Protein AF-D5RP84-F1 (afdb_monomer_lite)

Organism: NCBI:txid525371

Structure (mmCIF, N/CA/C/O backbone):
data_AF-D5RP84-F1
#
_entry.id   AF-D5RP84-F1
#
loop_
_atom_site.group_PDB
_atom_site.id
_atom_site.type_symbol
_atom_site.label_atom_id
_atom_site.label_alt_id
_atom_site.label_comp_id
_atom_site.label_asym_id
_atom_site.label_entity_id
_atom_site.label_seq_id
_atom_site.pdbx_PDB_ins_code
_atom_site.Cartn_x
_atom_site.Cartn_y
_atom_site.Cartn_z
_atom_site.occupancy
_atom_site.B_iso_or_equiv
_atom_site.auth_seq_id
_atom_site.auth_comp_id
_atom_site.auth_asym_id
_atom_site.auth_atom_id
_atom_site.pdbx_PDB_model_num
ATOM 1 N N . MET A 1 1 ? 22.981 -34.408 9.144 1.00 56.81 1 MET A N 1
ATOM 2 C CA . MET A 1 1 ? 22.005 -34.056 8.081 1.00 56.81 1 MET A CA 1
ATOM 3 C C . MET A 1 1 ? 20.985 -33.016 8.557 1.00 56.81 1 MET A C 1
ATOM 5 O O . MET A 1 1 ? 20.716 -32.090 7.806 1.00 56.81 1 MET A O 1
ATOM 9 N N . ALA A 1 2 ? 20.486 -33.112 9.798 1.00 58.53 2 ALA A N 1
ATOM 10 C CA . ALA A 1 2 ? 19.514 -32.179 10.386 1.00 58.53 2 ALA A CA 1
ATOM 11 C C . ALA A 1 2 ? 19.969 -30.701 10.457 1.00 58.53 2 ALA A C 1
ATOM 13 O O . ALA A 1 2 ? 19.187 -29.817 10.127 1.00 58.53 2 ALA A O 1
ATOM 14 N N . GLU A 1 3 ? 21.237 -30.418 10.787 1.00 59.69 3 GLU A N 1
ATOM 15 C CA . GLU A 1 3 ? 21.750 -29.032 10.859 1.00 59.69 3 GLU A CA 1
ATOM 16 C C . GLU A 1 3 ? 21.661 -28.263 9.532 1.00 59.69 3 GLU A C 1
ATOM 18 O O . GLU A 1 3 ? 21.342 -27.078 9.521 1.00 59.69 3 GLU A O 1
ATOM 23 N N . ARG A 1 4 ? 21.894 -28.931 8.392 1.00 60.44 4 ARG A N 1
ATOM 24 C CA . ARG A 1 4 ? 21.807 -28.281 7.072 1.00 60.44 4 ARG A CA 1
ATOM 25 C C . ARG A 1 4 ? 20.366 -27.938 6.687 1.00 60.44 4 ARG A C 1
ATOM 27 O O . ARG A 1 4 ? 20.151 -26.958 5.983 1.00 60.44 4 ARG A O 1
ATOM 34 N N . TYR A 1 5 ? 19.396 -28.726 7.149 1.00 61.41 5 TYR A N 1
ATOM 35 C CA . TYR A 1 5 ? 17.972 -28.454 6.941 1.00 61.41 5 TYR A CA 1
ATOM 36 C C . TYR A 1 5 ? 17.491 -27.273 7.792 1.00 61.41 5 TYR A C 1
ATOM 38 O O . TYR A 1 5 ? 16.774 -26.424 7.270 1.00 61.41 5 TYR A O 1
ATOM 46 N N . ALA A 1 6 ? 17.938 -27.177 9.050 1.00 65.31 6 ALA A N 1
ATOM 47 C CA . ALA A 1 6 ? 17.613 -26.056 9.936 1.00 65.31 6 ALA A CA 1
ATOM 48 C C . ALA A 1 6 ? 18.149 -24.715 9.396 1.00 65.31 6 ALA A C 1
ATOM 50 O O . ALA A 1 6 ? 17.403 -23.743 9.290 1.00 65.31 6 ALA A O 1
ATOM 51 N N . ALA A 1 7 ? 19.406 -24.692 8.935 1.00 72.38 7 ALA A N 1
ATOM 52 C CA . ALA A 1 7 ? 19.985 -23.513 8.291 1.00 72.38 7 ALA A CA 1
ATOM 53 C C . ALA A 1 7 ? 19.203 -23.090 7.031 1.00 72.38 7 ALA A C 1
ATOM 55 O O . ALA A 1 7 ? 19.023 -21.903 6.777 1.00 72.38 7 ALA A O 1
ATOM 56 N N . ASN A 1 8 ? 18.691 -24.053 6.259 1.00 81.38 8 ASN A N 1
ATOM 57 C CA . ASN A 1 8 ? 17.887 -23.779 5.068 1.00 81.38 8 ASN A CA 1
ATOM 58 C C . ASN A 1 8 ? 16.500 -23.206 5.424 1.00 81.38 8 ASN A C 1
ATOM 60 O O . ASN A 1 8 ? 16.043 -22.251 4.800 1.00 81.38 8 ASN A O 1
ATOM 64 N N . SER A 1 9 ? 15.850 -23.724 6.472 1.00 85.94 9 SER A N 1
ATOM 65 C CA . SER A 1 9 ? 14.577 -23.16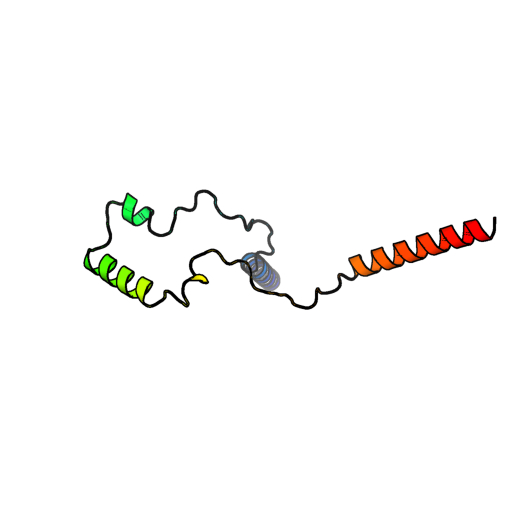9 6.948 1.00 85.94 9 SER A CA 1
ATOM 66 C C . SER A 1 9 ? 14.715 -21.756 7.517 1.00 85.94 9 SER A C 1
ATOM 68 O O . SER A 1 9 ? 13.821 -20.936 7.314 1.00 85.94 9 SER A O 1
ATOM 70 N N . ASP A 1 10 ? 15.830 -21.441 8.179 1.00 89.06 10 ASP A N 1
ATOM 71 C CA . ASP A 1 10 ? 16.081 -20.094 8.702 1.00 89.06 10 ASP A CA 1
ATOM 72 C C . ASP A 1 10 ? 16.323 -19.079 7.582 1.00 89.06 10 ASP A C 1
ATOM 74 O O . ASP A 1 10 ? 15.823 -17.953 7.648 1.00 89.06 10 ASP A O 1
ATOM 78 N N . LEU A 1 11 ? 17.030 -19.483 6.522 1.00 86.75 11 LEU A N 1
ATOM 79 C CA . LEU A 1 11 ? 17.203 -18.670 5.317 1.00 86.75 11 LEU A CA 1
ATOM 80 C C . LEU A 1 11 ? 15.861 -18.422 4.621 1.00 86.75 11 LEU A C 1
ATOM 82 O O . LEU A 1 11 ? 15.514 -17.272 4.358 1.00 86.75 11 LEU A O 1
ATOM 86 N N . LEU A 1 12 ? 15.050 -19.468 4.441 1.00 86.06 12 LEU A N 1
ATOM 87 C CA . LEU A 1 12 ? 13.705 -19.342 3.879 1.00 86.06 12 LEU A CA 1
ATOM 88 C C . LEU A 1 12 ? 12.826 -18.402 4.717 1.00 86.06 12 LEU A C 1
ATOM 90 O O . LEU A 1 12 ? 12.123 -17.548 4.178 1.00 86.06 12 LEU A O 1
ATOM 94 N N . ARG A 1 13 ? 12.886 -18.512 6.048 1.00 85.81 13 ARG A N 1
ATOM 95 C CA . ARG A 1 13 ? 12.144 -17.626 6.950 1.00 85.81 13 ARG A CA 1
ATOM 96 C C . ARG A 1 13 ? 12.607 -16.175 6.830 1.00 85.81 13 ARG A C 1
ATOM 98 O O . ARG A 1 13 ? 11.771 -15.271 6.840 1.00 85.81 13 ARG A O 1
ATOM 105 N N . GLN A 1 14 ? 13.912 -15.933 6.703 1.00 86.62 14 GLN A N 1
ATOM 106 C CA . GLN A 1 14 ? 14.433 -14.590 6.444 1.00 86.62 14 GLN A CA 1
ATOM 107 C C . GLN A 1 14 ? 13.931 -14.036 5.111 1.00 86.62 14 GLN A C 1
ATOM 109 O O . GLN A 1 14 ? 13.532 -12.873 5.066 1.00 86.62 14 GLN A O 1
ATOM 114 N N . ASP A 1 15 ? 13.891 -14.848 4.060 1.00 82.94 15 ASP A N 1
ATOM 115 C CA . ASP A 1 15 ? 13.422 -14.422 2.741 1.00 82.94 15 ASP A CA 1
ATOM 116 C C . ASP A 1 15 ? 11.920 -14.103 2.737 1.00 82.94 15 ASP A C 1
ATOM 118 O O . ASP A 1 15 ? 11.510 -13.092 2.163 1.00 82.94 15 ASP A O 1
ATOM 122 N N . ILE A 1 16 ? 11.103 -14.878 3.462 1.00 81.25 16 ILE A N 1
ATOM 123 C CA . ILE A 1 16 ? 9.668 -14.595 3.667 1.00 81.25 16 ILE A CA 1
ATOM 124 C C . ILE A 1 16 ? 9.470 -13.277 4.420 1.00 81.25 16 ILE A C 1
ATOM 126 O O . ILE A 1 16 ? 8.618 -12.460 4.055 1.00 81.25 16 ILE A O 1
ATOM 130 N N . ASN A 1 17 ? 10.248 -13.059 5.482 1.00 80.75 17 ASN A N 1
ATOM 131 C CA . ASN A 1 17 ? 10.156 -11.847 6.293 1.00 80.75 17 ASN A CA 1
ATOM 132 C C . ASN A 1 17 ? 10.620 -10.605 5.524 1.00 80.75 17 ASN A C 1
ATOM 134 O O . ASN A 1 17 ? 10.063 -9.527 5.711 1.00 80.75 17 ASN A O 1
ATOM 138 N N . ARG A 1 18 ? 11.610 -10.757 4.637 1.00 78.88 18 ARG A N 1
ATOM 139 C CA . ARG A 1 18 ? 12.079 -9.701 3.727 1.00 78.88 18 ARG A CA 1
ATOM 140 C C . ARG A 1 18 ? 11.138 -9.467 2.542 1.00 78.88 18 ARG A C 1
ATOM 142 O O . ARG A 1 18 ? 11.345 -8.512 1.801 1.00 78.88 18 ARG A O 1
ATOM 149 N N . GLY A 1 19 ? 10.117 -10.309 2.363 1.00 76.06 19 GLY A N 1
ATOM 150 C CA . GLY A 1 19 ? 9.194 -10.235 1.228 1.00 76.06 19 GLY A CA 1
ATOM 151 C C . GLY A 1 19 ? 9.809 -10.697 -0.098 1.00 76.06 19 GLY A C 1
ATOM 152 O O . GLY A 1 19 ? 9.224 -10.467 -1.151 1.00 76.06 19 GLY A O 1
ATOM 153 N N . SER A 1 20 ? 10.965 -11.364 -0.065 1.00 77.12 20 SER A N 1
ATOM 154 C CA . SER A 1 20 ? 11.701 -11.821 -1.252 1.00 77.12 20 SER A CA 1
ATOM 155 C C . SER A 1 20 ? 11.073 -13.043 -1.929 1.00 77.12 20 SER A C 1
ATOM 157 O O . SER A 1 20 ? 11.499 -13.420 -3.016 1.00 77.12 20 SER A O 1
ATOM 159 N N . THR A 1 21 ? 10.072 -13.678 -1.312 1.00 79.00 21 THR A N 1
ATOM 160 C CA . THR A 1 21 ? 9.443 -14.901 -1.834 1.00 79.00 21 THR A CA 1
ATOM 161 C C . THR A 1 21 ? 8.391 -14.660 -2.916 1.00 79.00 21 THR A C 1
ATOM 163 O O . THR A 1 21 ? 7.801 -15.625 -3.389 1.00 79.00 21 THR A O 1
ATOM 166 N N . GLY A 1 22 ? 8.137 -13.409 -3.320 1.00 68.38 22 GLY A N 1
ATOM 167 C CA . GLY A 1 22 ? 7.274 -13.059 -4.463 1.00 68.38 22 GLY A CA 1
ATOM 168 C C . GLY A 1 22 ? 5.776 -13.358 -4.297 1.00 68.38 22 GLY A C 1
ATOM 169 O O . GLY A 1 22 ? 4.970 -12.830 -5.051 1.00 68.38 22 GLY A O 1
ATOM 170 N N . ASP A 1 23 ? 5.403 -14.148 -3.292 1.00 72.12 23 ASP A N 1
ATOM 171 C CA . ASP A 1 23 ? 4.024 -14.507 -2.938 1.00 72.12 23 ASP A CA 1
ATOM 172 C C . ASP A 1 23 ? 3.231 -13.316 -2.368 1.00 72.12 23 ASP A C 1
ATOM 174 O O . ASP A 1 23 ? 2.016 -13.208 -2.511 1.00 72.12 23 ASP A O 1
ATOM 178 N N . LYS A 1 24 ? 3.935 -12.358 -1.755 1.00 64.94 24 LYS A N 1
ATOM 179 C CA . LYS A 1 24 ? 3.337 -11.137 -1.212 1.00 64.94 24 LYS A CA 1
ATOM 180 C C . LYS A 1 24 ? 3.377 -10.041 -2.266 1.00 64.94 24 LYS A C 1
ATOM 182 O O . LYS A 1 24 ? 4.377 -9.339 -2.410 1.00 64.94 24 LYS A O 1
ATOM 187 N N . VAL A 1 25 ? 2.281 -9.876 -2.996 1.00 71.88 25 VAL A N 1
ATOM 188 C CA . VAL A 1 25 ? 2.113 -8.723 -3.882 1.00 71.88 25 VAL A CA 1
ATOM 189 C C . VAL A 1 25 ? 1.874 -7.492 -3.010 1.00 71.88 25 VAL A C 1
ATOM 191 O O . VAL A 1 25 ? 0.905 -7.438 -2.256 1.00 71.88 25 VAL A O 1
ATOM 194 N N . ASN A 1 26 ? 2.758 -6.494 -3.097 1.00 66.06 26 ASN A N 1
ATOM 195 C CA . ASN A 1 26 ? 2.538 -5.195 -2.462 1.00 66.06 26 ASN A CA 1
ATOM 196 C C . ASN A 1 26 ? 1.498 -4.407 -3.271 1.00 66.06 26 ASN A C 1
ATOM 198 O O . ASN A 1 26 ? 1.838 -3.533 -4.068 1.00 66.06 26 ASN A O 1
ATOM 202 N N . PHE A 1 27 ? 0.236 -4.795 -3.118 1.00 75.69 27 PHE A N 1
ATOM 203 C CA . PHE A 1 27 ? -0.914 -4.166 -3.744 1.00 75.69 27 PHE A CA 1
ATOM 204 C C . PHE A 1 27 ? -1.803 -3.582 -2.652 1.00 75.69 27 PHE A C 1
ATOM 206 O O . PHE A 1 27 ? -2.088 -4.242 -1.654 1.00 75.69 27 PHE A O 1
ATOM 213 N N . THR A 1 28 ? -2.223 -2.333 -2.828 1.00 72.75 28 THR A N 1
ATOM 214 C CA . THR A 1 28 ? -3.190 -1.712 -1.926 1.00 72.75 28 THR A CA 1
ATOM 215 C C . THR A 1 28 ? -4.515 -2.442 -2.072 1.00 72.75 28 THR A C 1
ATOM 217 O O . THR A 1 28 ? -5.075 -2.457 -3.165 1.00 72.75 28 THR A O 1
ATOM 220 N N . ASP A 1 29 ? -5.003 -3.044 -0.989 1.00 77.19 29 ASP A N 1
ATOM 221 C CA . ASP A 1 29 ? -6.325 -3.662 -0.966 1.00 77.19 29 ASP A CA 1
ATOM 222 C C . ASP A 1 29 ? -7.399 -2.588 -1.245 1.00 77.19 29 ASP A C 1
ATOM 224 O O . ASP A 1 29 ? -7.567 -1.677 -0.430 1.00 77.19 29 ASP A O 1
ATOM 228 N N . PRO A 1 30 ? -8.121 -2.651 -2.383 1.00 72.19 30 PRO A N 1
ATOM 229 C CA . PRO A 1 30 ? -9.150 -1.672 -2.724 1.00 72.19 30 PRO A CA 1
ATOM 230 C C . PRO A 1 30 ? -10.366 -1.732 -1.792 1.00 72.19 30 PRO A C 1
ATOM 232 O O . PRO A 1 30 ? -11.140 -0.779 -1.751 1.00 72.19 30 PRO A O 1
ATOM 235 N N . ALA A 1 31 ? -10.551 -2.850 -1.082 1.00 73.12 31 ALA A N 1
ATOM 236 C CA . ALA A 1 31 ? -11.627 -3.059 -0.123 1.00 73.12 31 ALA A CA 1
ATOM 237 C C . ALA A 1 31 ? -11.196 -2.780 1.326 1.00 73.12 31 ALA A C 1
ATOM 239 O O . ALA A 1 31 ? -12.018 -2.929 2.232 1.00 73.12 31 ALA A O 1
ATOM 240 N N . ALA A 1 32 ? -9.948 -2.349 1.562 1.00 75.44 32 ALA A N 1
ATOM 241 C CA . ALA A 1 32 ? -9.531 -1.895 2.881 1.00 75.44 32 ALA A CA 1
ATOM 242 C C . ALA A 1 32 ? -10.391 -0.692 3.289 1.00 75.44 32 ALA A C 1
ATOM 244 O O . ALA A 1 32 ? -10.269 0.406 2.741 1.00 75.44 32 ALA A O 1
ATOM 245 N N . ALA A 1 33 ? -11.295 -0.920 4.241 1.00 66.75 33 ALA A N 1
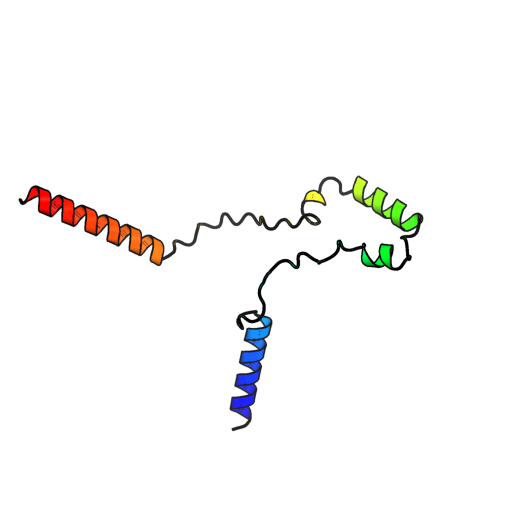ATOM 246 C CA . ALA A 1 33 ? -12.153 0.125 4.762 1.00 66.75 33 ALA A CA 1
ATOM 247 C C . ALA A 1 33 ? -11.303 1.201 5.469 1.00 66.75 33 ALA A C 1
ATOM 249 O O . ALA A 1 33 ? -10.257 0.877 6.048 1.00 66.75 33 ALA A O 1
ATOM 250 N N . PRO A 1 34 ? -11.727 2.478 5.452 1.00 68.38 34 PRO A N 1
ATOM 251 C CA . PRO A 1 34 ? -11.105 3.507 6.275 1.00 68.38 34 PRO A CA 1
ATOM 252 C C . PRO A 1 34 ? -11.032 3.034 7.733 1.00 68.38 34 PRO A C 1
ATOM 254 O O . PRO A 1 34 ? -12.027 2.547 8.270 1.00 68.38 34 PRO A O 1
ATOM 257 N N . LEU A 1 35 ? -9.861 3.161 8.366 1.00 60.00 35 LEU A N 1
ATOM 258 C CA . LEU A 1 35 ? -9.683 2.897 9.798 1.00 60.00 35 LEU A CA 1
ATOM 259 C C . LEU A 1 35 ? -10.763 3.671 10.579 1.00 60.00 35 LEU A C 1
ATOM 261 O O . LEU A 1 35 ? -10.780 4.899 10.529 1.00 60.00 35 LEU A O 1
ATOM 265 N N . GLY A 1 36 ? -11.678 2.951 11.234 1.00 60.16 36 GLY A N 1
ATOM 266 C CA . GLY A 1 36 ? -12.841 3.507 11.945 1.00 60.16 36 GLY A CA 1
ATOM 267 C C . GLY A 1 36 ? -14.211 3.137 11.357 1.00 60.16 36 GLY A C 1
ATOM 268 O O . GLY A 1 36 ? -15.209 3.214 12.065 1.00 60.16 36 GLY A O 1
ATOM 269 N N . ALA A 1 37 ? -14.280 2.661 10.108 1.00 59.16 37 ALA A N 1
ATOM 270 C CA . ALA A 1 37 ? -15.544 2.218 9.512 1.00 59.16 37 ALA A CA 1
ATOM 271 C C . ALA A 1 37 ? -16.100 0.938 10.167 1.00 59.16 37 ALA A C 1
ATOM 273 O O . ALA A 1 37 ? -17.314 0.772 10.224 1.00 59.16 37 ALA A O 1
ATOM 274 N N . ASP A 1 38 ? -15.229 0.052 10.669 1.00 61.31 38 ASP A N 1
ATOM 275 C CA . ASP A 1 38 ? -15.645 -1.176 11.367 1.00 61.31 38 ASP A CA 1
ATOM 276 C C . ASP A 1 38 ? -16.303 -0.854 12.718 1.00 61.31 38 ASP A C 1
ATOM 278 O O . ASP A 1 38 ? -17.365 -1.381 13.026 1.00 61.31 38 ASP A O 1
ATOM 282 N N . ASP A 1 39 ? -15.761 0.109 13.472 1.00 61.75 39 ASP A N 1
ATOM 283 C CA . ASP A 1 39 ? -16.337 0.546 14.752 1.00 61.75 39 ASP A CA 1
ATOM 284 C C . ASP A 1 39 ? -17.698 1.249 14.562 1.00 61.75 39 ASP A C 1
ATOM 286 O O . ASP A 1 39 ? -18.648 1.014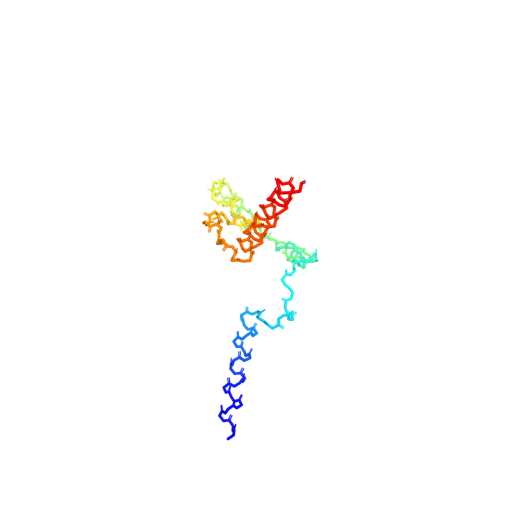 15.319 1.00 61.75 39 ASP A O 1
ATOM 290 N N . GLU A 1 40 ? -17.829 2.067 13.507 1.00 57.81 40 GLU A N 1
ATOM 291 C CA . GLU A 1 40 ? -19.098 2.708 13.136 1.00 57.81 40 GLU A CA 1
ATOM 292 C C . GLU A 1 40 ? -20.138 1.693 12.621 1.00 57.81 40 GLU A C 1
ATOM 294 O O . GLU A 1 40 ? -21.316 1.788 12.976 1.00 57.81 40 GLU A O 1
ATOM 299 N N . ALA A 1 41 ? -19.725 0.685 11.841 1.00 63.94 41 ALA A N 1
ATOM 300 C CA . ALA A 1 41 ? -20.604 -0.371 11.328 1.00 63.94 41 ALA A CA 1
ATOM 301 C C . ALA A 1 41 ? -20.976 -1.427 12.388 1.00 63.94 41 ALA A C 1
ATOM 303 O O . ALA A 1 41 ? -22.068 -1.995 12.330 1.00 63.94 41 ALA A O 1
ATOM 304 N N . ALA A 1 42 ? -20.122 -1.642 13.394 1.00 66.25 42 ALA A N 1
ATOM 305 C CA . ALA A 1 42 ? -20.394 -2.466 14.572 1.00 66.25 42 ALA A CA 1
ATOM 306 C C . ALA A 1 42 ? -21.362 -1.795 15.567 1.00 66.25 42 ALA A C 1
ATOM 308 O O . ALA A 1 42 ? -21.645 -2.348 16.632 1.00 66.25 42 ALA A O 1
ATOM 309 N N . GLY A 1 43 ? -21.873 -0.598 15.248 1.00 65.62 43 GLY A N 1
ATOM 310 C CA . GLY A 1 43 ? -22.819 0.133 16.088 1.00 65.62 43 GLY A CA 1
ATOM 311 C C . GLY A 1 43 ? -22.200 0.671 17.377 1.00 65.62 43 GLY A C 1
ATOM 312 O O . GLY A 1 43 ? -22.931 0.937 18.331 1.00 65.62 43 GLY A O 1
ATOM 313 N N . THR A 1 44 ? -20.874 0.836 17.418 1.00 75.19 44 THR A N 1
ATOM 314 C CA . THR A 1 44 ? -20.145 1.372 18.575 1.00 75.19 44 THR A CA 1
ATOM 315 C C . THR A 1 44 ? -19.595 2.756 18.228 1.00 75.19 44 THR A C 1
ATOM 317 O O . THR A 1 44 ? -18.396 2.915 18.000 1.00 75.19 44 THR A O 1
ATOM 320 N N . PRO A 1 45 ? -20.458 3.788 18.151 1.00 72.56 45 PRO A N 1
ATOM 321 C CA . PRO A 1 45 ? -20.004 5.126 17.814 1.00 72.56 45 PRO A CA 1
ATOM 322 C C . PRO A 1 45 ? -19.038 5.655 18.888 1.00 72.56 45 PRO A C 1
ATOM 324 O O . PRO A 1 45 ? -19.205 5.354 20.078 1.00 72.56 45 PRO A O 1
ATOM 327 N N . PRO A 1 46 ? -18.053 6.486 18.508 1.00 76.50 46 PRO A N 1
ATOM 328 C CA . PRO A 1 46 ? -17.149 7.107 19.466 1.00 76.50 46 PRO A CA 1
ATOM 329 C C . PRO A 1 46 ? -17.918 7.994 20.455 1.00 76.50 46 PRO A C 1
ATOM 331 O O . PRO A 1 46 ? -18.915 8.637 20.114 1.00 76.50 46 PRO A O 1
ATOM 334 N N . SER A 1 47 ? -17.443 8.057 21.703 1.00 83.44 47 SER A N 1
ATOM 335 C CA . SER A 1 47 ? -18.072 8.887 22.733 1.00 83.44 47 SER A CA 1
ATOM 336 C C . SER A 1 47 ? -17.974 10.380 22.388 1.00 83.44 47 SER A C 1
ATOM 338 O O . SER A 1 47 ? -17.029 10.839 21.743 1.00 83.44 47 SER A O 1
ATOM 340 N N . ALA A 1 48 ? -18.929 11.181 22.869 1.00 84.62 48 ALA A N 1
ATOM 341 C CA . ALA A 1 48 ? -18.921 12.630 22.644 1.00 84.62 48 ALA A CA 1
ATOM 342 C C . ALA A 1 48 ? -17.648 13.313 23.185 1.00 84.62 48 ALA A C 1
ATOM 344 O O . ALA A 1 48 ? -17.200 14.322 22.641 1.00 84.62 48 ALA A O 1
ATOM 345 N N . GLU A 1 49 ? -17.051 12.764 24.243 1.00 83.50 49 GLU A N 1
ATOM 346 C CA . GLU A 1 49 ? -15.763 13.211 24.774 1.00 83.50 49 GLU A CA 1
ATOM 347 C C . GLU A 1 49 ? -14.619 12.918 23.796 1.00 83.50 49 GLU A C 1
ATOM 349 O O . GLU A 1 49 ? -13.844 13.823 23.489 1.00 83.50 49 GLU A O 1
ATOM 354 N N . ALA A 1 50 ? -14.559 11.701 23.246 1.00 83.06 50 ALA A N 1
ATOM 355 C CA . ALA A 1 50 ? -13.543 11.307 22.273 1.00 83.06 50 ALA A CA 1
ATOM 356 C C . ALA A 1 50 ? -13.601 12.182 21.012 1.00 83.06 50 ALA A C 1
ATOM 358 O O . ALA A 1 50 ? -12.573 12.672 20.549 1.00 83.06 50 ALA A O 1
ATOM 359 N N . VAL A 1 51 ? -14.807 12.475 20.513 1.00 85.62 51 VAL A N 1
ATOM 360 C CA . VAL A 1 51 ? -15.011 13.379 19.366 1.00 85.62 51 VAL A CA 1
ATOM 361 C C . VAL A 1 51 ? -14.551 14.807 19.683 1.00 85.62 51 VAL A C 1
ATOM 363 O O . VAL A 1 51 ? -13.956 15.479 18.837 1.00 85.62 51 VAL A O 1
ATOM 366 N N . ARG A 1 52 ? -14.804 15.301 20.902 1.00 85.06 52 ARG A N 1
ATOM 367 C CA . ARG A 1 52 ? -14.347 16.635 21.331 1.00 85.06 52 ARG A CA 1
ATOM 368 C C . ARG A 1 52 ? -12.829 16.705 21.453 1.00 85.06 52 ARG A C 1
ATOM 370 O O . ARG A 1 52 ? -12.249 17.697 21.016 1.00 85.06 52 ARG A O 1
ATOM 377 N N . LEU A 1 53 ? -12.207 15.676 22.019 1.00 85.94 53 LEU A N 1
ATOM 378 C CA . LEU A 1 53 ? -10.757 15.584 22.154 1.00 85.94 53 LEU A CA 1
ATOM 379 C C . LEU A 1 53 ? -10.079 15.503 20.780 1.00 85.94 53 LEU A C 1
ATOM 381 O O . LEU A 1 53 ? -9.147 16.259 20.519 1.00 85.94 53 LEU A O 1
ATOM 385 N N . ALA A 1 54 ? -10.596 14.664 19.877 1.00 82.81 54 ALA A N 1
ATOM 386 C CA . ALA A 1 54 ? -10.108 14.554 18.503 1.00 82.81 54 ALA A CA 1
ATOM 387 C C . ALA A 1 54 ? -10.154 15.909 17.782 1.00 82.81 54 ALA A C 1
ATOM 389 O O . ALA A 1 54 ? -9.148 16.355 17.240 1.00 82.81 54 ALA A O 1
ATOM 390 N N . ARG A 1 55 ? -11.276 16.634 17.888 1.00 82.69 55 ARG A N 1
ATOM 391 C CA . ARG A 1 55 ? -11.424 17.974 17.300 1.00 82.69 55 ARG A CA 1
ATOM 392 C C . ARG A 1 55 ? -10.421 18.987 17.858 1.00 82.69 55 ARG A C 1
ATOM 394 O O . ARG A 1 55 ? -9.934 19.848 17.130 1.00 82.69 55 ARG A O 1
ATOM 401 N N . GLN A 1 56 ? -10.124 18.922 19.156 1.00 84.38 56 GLN A N 1
ATOM 402 C CA . GLN A 1 56 ? -9.111 19.785 19.767 1.00 84.38 56 GLN A CA 1
ATOM 403 C C . GLN A 1 56 ? -7.709 19.460 19.240 1.00 84.38 56 GLN A C 1
ATOM 405 O O . GLN A 1 56 ? -6.948 20.380 18.936 1.00 84.38 56 GLN A O 1
ATOM 410 N N . LEU A 1 57 ? -7.386 18.174 19.083 1.00 81.81 57 LEU A N 1
ATOM 411 C CA . LEU A 1 57 ? -6.111 17.726 18.525 1.00 81.81 57 LEU A CA 1
ATOM 412 C C . LEU A 1 57 ? -5.968 18.139 17.055 1.00 81.81 57 LEU A C 1
ATOM 414 O O . LEU A 1 57 ? -4.955 18.727 16.701 1.00 81.81 57 LEU A O 1
ATOM 418 N N . GLU A 1 58 ? -6.997 17.966 16.225 1.00 73.62 58 GLU A N 1
ATOM 419 C CA . GLU A 1 58 ? -6.985 18.386 14.814 1.00 73.62 58 GLU A CA 1
ATOM 420 C C . GLU A 1 58 ? -6.733 19.892 14.647 1.00 73.62 58 GLU A C 1
ATOM 422 O O . GLU A 1 58 ? -5.896 20.306 13.839 1.00 73.62 58 GLU A O 1
ATOM 427 N N . ASN A 1 59 ? -7.388 20.711 15.475 1.00 76.31 59 ASN A N 1
ATOM 428 C CA . ASN A 1 59 ? -7.191 22.161 15.495 1.00 76.31 59 ASN A CA 1
ATOM 429 C C . ASN A 1 59 ? -5.798 22.570 16.004 1.00 76.31 59 ASN A C 1
ATOM 431 O O . ASN A 1 59 ? -5.310 23.644 15.662 1.00 76.31 59 ASN A O 1
ATOM 435 N N . THR A 1 60 ? -5.151 21.731 16.817 1.00 71.62 60 THR A N 1
ATOM 436 C CA . THR A 1 60 ? -3.813 22.005 17.367 1.00 71.62 60 THR A CA 1
ATOM 437 C C . THR A 1 60 ? -2.707 21.506 16.430 1.00 71.62 60 THR A C 1
ATOM 439 O O . THR A 1 60 ? -1.656 22.132 16.320 1.00 71.62 60 THR A O 1
ATOM 442 N N . THR A 1 61 ? -2.941 20.415 15.695 1.00 59.56 61 THR A N 1
ATOM 443 C CA . THR A 1 61 ? -1.968 19.773 14.792 1.00 59.56 61 THR A CA 1
ATOM 444 C C . THR A 1 61 ? -2.149 20.179 13.321 1.00 59.56 61 THR A C 1
ATOM 446 O O . THR A 1 61 ? -1.603 19.539 12.421 1.00 59.56 61 THR A O 1
ATOM 449 N N . SER A 1 62 ? -2.863 21.279 13.052 1.00 56.69 62 SER A N 1
ATOM 450 C CA . SER A 1 62 ? -3.143 21.791 11.698 1.00 56.69 62 SER A CA 1
ATOM 451 C C . SER A 1 62 ? -1.893 22.214 10.889 1.00 56.69 62 SER A C 1
ATOM 453 O O . SER A 1 62 ? -2.017 22.547 9.714 1.00 56.69 62 SER A O 1
ATOM 455 N N . GLY A 1 63 ? -0.688 22.180 11.477 1.00 52.47 63 GLY A N 1
ATOM 456 C CA . GLY A 1 63 ? 0.588 22.420 10.782 1.00 52.47 63 GLY A CA 1
ATOM 457 C C . GLY A 1 63 ? 1.453 21.177 10.510 1.00 52.47 63 GLY A C 1
ATOM 458 O O . GLY A 1 63 ? 2.178 21.164 9.520 1.00 52.47 63 GLY A O 1
ATOM 459 N N . GLU A 1 64 ? 1.375 20.123 11.332 1.00 48.69 64 GLU A N 1
ATOM 460 C CA . GLU A 1 64 ? 2.254 18.936 11.216 1.00 48.69 64 GLU A CA 1
ATOM 461 C C . GLU A 1 64 ? 1.530 17.651 10.776 1.00 48.69 64 GLU A C 1
ATOM 463 O O . GLU A 1 64 ? 2.143 16.774 10.168 1.00 48.69 64 GLU A O 1
ATOM 468 N N . ALA A 1 65 ? 0.217 17.525 11.000 1.00 47.81 65 ALA A N 1
ATOM 469 C CA . ALA A 1 65 ? -0.520 16.293 10.687 1.00 47.81 65 ALA A CA 1
ATOM 470 C C . ALA A 1 65 ? -0.850 16.119 9.192 1.00 47.81 65 ALA A C 1
ATOM 472 O O . ALA A 1 65 ? -1.343 15.068 8.781 1.00 47.81 65 ALA A O 1
ATOM 473 N N . MET A 1 66 ? -0.545 17.109 8.348 1.00 46.75 66 MET A N 1
ATOM 474 C CA . MET A 1 66 ? -0.804 17.042 6.904 1.00 46.75 66 MET A CA 1
ATOM 475 C C . MET A 1 66 ? 0.151 16.087 6.153 1.00 46.75 66 MET A C 1
ATOM 477 O O . MET A 1 66 ? -0.003 15.887 4.949 1.00 46.75 66 MET A O 1
ATOM 481 N N . GLY A 1 67 ? 1.111 15.463 6.850 1.00 46.03 67 GLY A N 1
ATOM 482 C CA . GLY A 1 67 ? 2.057 14.496 6.277 1.00 46.03 67 GLY A CA 1
ATOM 483 C C . GLY A 1 67 ? 1.870 13.030 6.688 1.00 46.03 67 GLY A C 1
ATOM 484 O O . GLY A 1 67 ? 2.511 12.171 6.089 1.00 46.03 67 GLY A O 1
ATOM 485 N N . LEU A 1 68 ? 1.035 12.722 7.690 1.00 53.91 68 LEU A N 1
ATOM 486 C CA . LEU A 1 68 ? 1.030 11.392 8.333 1.00 53.91 68 LEU A CA 1
ATOM 487 C C . LEU A 1 68 ? -0.263 10.582 8.133 1.00 53.91 68 LEU A C 1
ATOM 489 O O . LEU A 1 68 ? -0.223 9.364 8.275 1.00 53.91 68 LEU A O 1
ATOM 493 N N . ALA A 1 69 ? -1.383 11.221 7.768 1.00 50.00 69 ALA A N 1
ATOM 494 C CA . ALA A 1 69 ? -2.674 10.542 7.563 1.00 50.00 69 ALA A CA 1
ATOM 495 C C . ALA A 1 69 ? -3.108 10.424 6.087 1.00 50.00 69 ALA A C 1
ATOM 497 O O . ALA A 1 69 ? -3.929 9.579 5.741 1.00 50.00 69 ALA A O 1
ATOM 498 N N . ARG A 1 70 ? -2.538 11.226 5.180 1.00 47.31 70 ARG A N 1
ATOM 499 C CA . ARG A 1 70 ? -2.579 10.919 3.742 1.00 47.31 70 ARG A CA 1
ATOM 500 C C . ARG A 1 70 ? -1.435 9.967 3.467 1.00 47.31 70 ARG A C 1
ATOM 502 O O . ARG A 1 70 ? -0.336 10.240 3.931 1.00 47.31 70 ARG A O 1
ATOM 509 N N . GLY A 1 71 ? -1.668 8.902 2.701 1.00 45.75 71 GLY A N 1
ATOM 510 C CA . GLY A 1 71 ? -0.635 8.009 2.169 1.00 45.75 71 GLY A CA 1
ATOM 511 C C . GLY A 1 71 ? 0.413 8.763 1.343 1.00 45.75 71 GLY A C 1
ATOM 512 O O . GLY A 1 71 ? 0.445 8.685 0.119 1.00 45.75 71 GLY A O 1
ATOM 513 N N . GLY A 1 72 ? 1.276 9.510 2.025 1.00 42.53 72 GLY A N 1
ATOM 514 C CA . GLY A 1 72 ? 2.375 10.292 1.502 1.00 42.53 72 GLY A CA 1
ATOM 515 C C . GLY A 1 72 ? 3.543 9.376 1.204 1.00 42.53 72 GLY A C 1
ATOM 516 O O . GLY A 1 72 ? 4.627 9.521 1.761 1.00 42.53 72 GLY A O 1
ATOM 517 N N . SER A 1 73 ? 3.338 8.438 0.281 1.00 50.88 73 SER A N 1
ATOM 518 C CA . SER A 1 73 ? 4.436 7.859 -0.481 1.00 50.88 73 SER A CA 1
ATOM 519 C C . SER A 1 73 ? 4.952 8.898 -1.477 1.00 50.88 73 SER A C 1
ATOM 521 O O . SER A 1 73 ? 4.874 8.717 -2.684 1.00 50.88 73 SER A O 1
ATOM 523 N N . VAL A 1 74 ? 5.492 10.001 -0.969 1.00 47.69 74 VAL A N 1
ATOM 524 C CA . VAL A 1 74 ? 6.453 10.820 -1.707 1.00 47.69 74 VAL A CA 1
ATOM 525 C C . VAL A 1 74 ? 7.519 11.223 -0.705 1.00 47.69 74 VAL 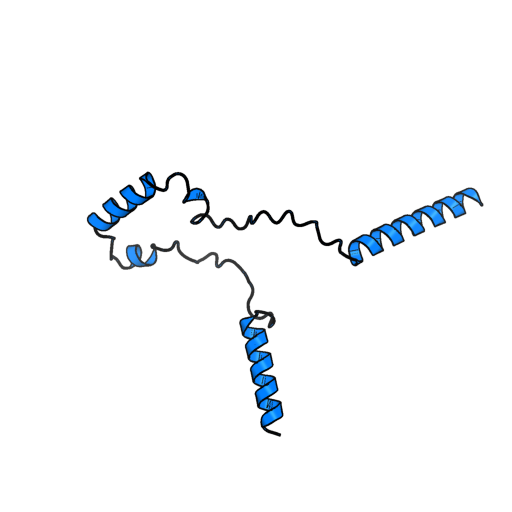A C 1
ATOM 527 O O . VAL A 1 74 ? 7.712 12.384 -0.356 1.00 47.69 74 VAL A O 1
ATOM 530 N N . LYS A 1 75 ? 8.228 10.206 -0.207 1.00 46.84 75 LYS A N 1
ATOM 531 C CA . LYS A 1 75 ? 9.575 10.423 0.298 1.00 46.84 75 LYS A CA 1
ATOM 532 C C . LYS A 1 75 ? 10.335 11.052 -0.854 1.00 46.84 75 LYS A C 1
ATOM 534 O O . LYS A 1 75 ? 10.621 10.388 -1.851 1.00 46.84 75 LYS A O 1
ATOM 539 N N . ASN A 1 76 ? 10.613 12.338 -0.700 1.00 50.31 76 ASN A N 1
ATOM 540 C CA . ASN A 1 76 ? 11.684 13.027 -1.377 1.00 50.31 76 ASN A CA 1
ATOM 541 C C . ASN A 1 76 ? 12.949 12.171 -1.228 1.00 50.31 76 ASN A C 1
ATOM 543 O O . ASN A 1 76 ? 13.666 12.240 -0.237 1.00 50.31 76 ASN A O 1
ATOM 547 N N . SER A 1 77 ? 13.164 11.297 -2.201 1.00 46.00 77 SER A N 1
ATOM 548 C CA . SER A 1 77 ? 14.435 10.660 -2.478 1.00 46.00 77 SER A CA 1
ATOM 549 C C . SER A 1 77 ? 14.859 11.152 -3.851 1.00 46.00 77 SER A C 1
ATOM 551 O O . SER A 1 77 ? 15.077 10.391 -4.786 1.00 46.00 77 SER A O 1
ATOM 553 N N . ILE A 1 78 ? 15.054 12.470 -3.946 1.00 46.78 78 ILE A N 1
ATOM 554 C CA . ILE A 1 78 ? 16.124 13.014 -4.784 1.00 46.78 78 ILE A CA 1
ATOM 555 C C . ILE A 1 78 ? 17.446 12.585 -4.115 1.00 46.78 78 ILE A C 1
ATOM 557 O O . ILE A 1 78 ? 18.196 13.380 -3.562 1.00 46.78 78 ILE A O 1
ATOM 561 N N . GLY A 1 79 ? 17.688 11.276 -4.070 1.00 42.12 79 GLY A N 1
ATOM 562 C CA . GLY A 1 79 ? 19.034 10.740 -4.015 1.00 42.12 79 GLY A CA 1
ATOM 563 C C . GLY A 1 79 ? 19.576 10.816 -5.439 1.00 42.12 79 GLY A C 1
ATOM 564 O O . GLY A 1 79 ? 18.783 10.692 -6.378 1.00 42.12 79 GLY A O 1
ATOM 565 N N . PRO A 1 80 ? 20.883 11.052 -5.643 1.00 46.09 80 PRO A N 1
ATOM 566 C CA . PRO A 1 80 ? 21.449 11.023 -6.982 1.00 46.09 80 PRO A CA 1
ATOM 567 C C . PRO A 1 80 ? 21.064 9.680 -7.584 1.00 46.09 80 PRO A C 1
ATOM 569 O O . PRO A 1 80 ? 21.423 8.635 -7.038 1.00 46.09 80 PRO A O 1
ATOM 572 N N . SER A 1 81 ? 20.251 9.726 -8.639 1.00 47.38 81 SER A N 1
ATOM 573 C CA . SER A 1 81 ? 19.775 8.552 -9.348 1.00 47.38 81 SER A CA 1
ATOM 574 C C . SER A 1 81 ? 20.977 7.652 -9.571 1.00 47.38 81 SER A C 1
ATOM 576 O O . SER A 1 81 ? 21.926 8.014 -10.273 1.00 47.38 81 SER A O 1
ATOM 578 N N . GLY A 1 82 ? 20.988 6.518 -8.866 1.00 49.44 82 GLY A N 1
ATOM 579 C CA . GLY A 1 82 ? 22.018 5.512 -9.020 1.00 49.44 82 GLY A CA 1
ATOM 580 C C . GLY A 1 82 ? 22.019 5.162 -10.493 1.00 49.44 82 GLY A C 1
ATOM 581 O O . GLY A 1 82 ? 21.068 4.551 -10.976 1.00 49.44 82 GLY A O 1
ATOM 582 N N . ARG A 1 83 ? 23.023 5.662 -11.222 1.00 56.38 83 ARG A N 1
ATOM 583 C CA . ARG A 1 83 ? 23.152 5.476 -12.663 1.00 56.38 83 ARG A CA 1
ATOM 584 C C . ARG A 1 83 ? 23.124 3.977 -12.893 1.00 56.38 83 ARG A C 1
ATOM 586 O O . ARG A 1 83 ? 24.100 3.287 -12.606 1.00 56.38 83 ARG A O 1
ATOM 593 N N . SER A 1 84 ? 21.980 3.476 -13.351 1.00 55.31 84 SER A N 1
ATOM 594 C CA . SER A 1 84 ? 21.831 2.095 -13.771 1.00 55.31 84 SER A CA 1
ATOM 595 C C . SER A 1 84 ? 22.963 1.828 -14.756 1.00 55.31 84 SER A C 1
ATOM 597 O O . SER A 1 84 ? 23.038 2.467 -15.809 1.00 55.31 84 SER A O 1
ATOM 599 N N . ARG A 1 85 ? 23.887 0.929 -14.393 1.00 63.66 85 ARG A N 1
ATOM 600 C CA . ARG A 1 85 ? 25.002 0.537 -15.269 1.00 63.66 85 ARG A CA 1
ATOM 601 C C . ARG A 1 85 ? 24.475 0.047 -16.623 1.00 63.66 85 ARG A C 1
ATOM 603 O O . ARG A 1 85 ? 25.139 0.230 -17.635 1.00 63.66 85 ARG A O 1
ATOM 610 N N . VAL A 1 86 ? 23.247 -0.478 -16.639 1.00 68.12 86 VAL A N 1
ATOM 611 C CA . VAL A 1 86 ? 22.517 -0.875 -17.847 1.00 68.12 86 VAL A CA 1
ATOM 612 C C . VAL A 1 86 ? 22.127 0.342 -18.691 1.00 68.12 86 VAL A C 1
ATOM 614 O O . VAL A 1 86 ? 22.398 0.358 -19.887 1.00 68.12 86 VAL A O 1
ATOM 617 N N . GLY A 1 87 ? 21.565 1.394 -18.085 1.00 70.69 87 GLY A N 1
ATOM 618 C CA . GLY A 1 87 ? 21.203 2.624 -18.802 1.00 70.69 87 GLY A CA 1
ATOM 619 C C . GLY A 1 87 ? 22.415 3.354 -19.391 1.00 70.69 87 GLY A C 1
ATOM 620 O O . GLY A 1 87 ? 22.367 3.823 -20.527 1.00 70.69 87 GLY A O 1
ATOM 621 N N . LEU A 1 88 ? 23.531 3.386 -18.656 1.00 76.12 88 LEU A N 1
ATOM 622 C CA . LEU A 1 88 ? 24.788 3.940 -19.166 1.00 76.12 88 LEU A CA 1
ATOM 623 C C . LEU A 1 88 ? 25.369 3.080 -20.302 1.00 76.12 88 LEU A C 1
ATOM 625 O O . LEU A 1 88 ? 25.840 3.627 -21.295 1.00 76.12 88 LEU A O 1
ATOM 629 N N . GLY A 1 89 ? 25.293 1.750 -20.183 1.00 80.62 89 GLY A N 1
ATOM 630 C CA . GLY A 1 89 ? 25.731 0.823 -21.228 1.00 80.62 89 GLY A CA 1
ATOM 631 C C . GLY A 1 89 ? 24.956 0.990 -22.536 1.00 80.62 89 GLY A C 1
ATOM 632 O O . GLY A 1 89 ? 25.567 1.049 -23.599 1.00 80.62 89 GLY A O 1
ATOM 633 N N . LEU A 1 90 ? 23.630 1.150 -22.464 1.00 85.94 90 LEU A N 1
ATOM 634 C CA . LEU A 1 90 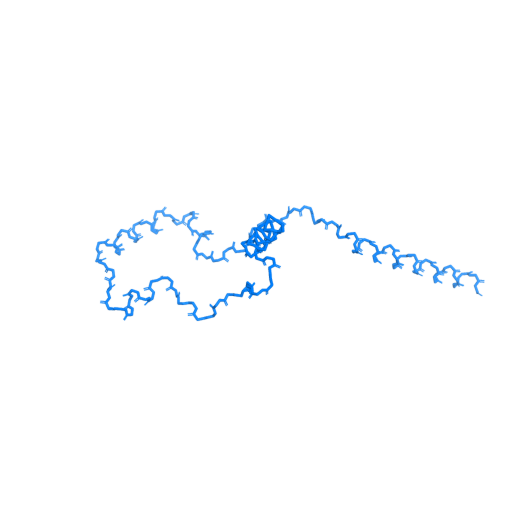? 22.786 1.385 -23.641 1.00 85.94 90 LEU A CA 1
ATOM 635 C C . LEU A 1 90 ? 23.079 2.733 -24.314 1.00 85.94 90 LEU A C 1
ATOM 637 O O . LEU A 1 90 ? 23.137 2.796 -25.540 1.00 85.94 90 LEU A O 1
ATOM 641 N N . LEU A 1 91 ? 23.322 3.792 -23.534 1.00 84.81 91 LEU A N 1
ATOM 642 C CA . LEU A 1 91 ? 23.717 5.096 -24.080 1.00 84.81 91 LEU A CA 1
ATOM 643 C C . LEU A 1 91 ? 25.061 5.033 -24.811 1.00 84.81 91 LEU A C 1
ATOM 645 O O . LEU A 1 91 ? 25.178 5.556 -25.917 1.00 84.81 91 LEU A O 1
ATOM 649 N N . ILE A 1 92 ? 26.061 4.378 -24.214 1.00 88.56 92 ILE A N 1
ATOM 650 C CA . ILE A 1 92 ? 27.384 4.224 -24.832 1.00 88.56 92 ILE A CA 1
ATOM 651 C C . ILE A 1 92 ? 27.279 3.378 -26.104 1.00 88.56 92 ILE A C 1
ATOM 653 O O . ILE A 1 92 ? 27.797 3.781 -27.141 1.00 88.56 92 ILE A O 1
ATOM 657 N N . ALA A 1 93 ? 26.571 2.246 -26.059 1.00 89.94 93 ALA A N 1
ATOM 658 C CA . ALA A 1 93 ? 26.371 1.393 -27.229 1.00 89.94 93 ALA A CA 1
ATOM 659 C C . ALA A 1 93 ? 25.661 2.142 -28.370 1.00 89.94 93 ALA A C 1
ATOM 661 O O . ALA A 1 93 ? 26.086 2.053 -29.521 1.00 89.94 93 ALA A O 1
ATOM 662 N N . GLY A 1 94 ? 24.630 2.934 -28.053 1.00 92.38 94 GLY A N 1
ATOM 663 C CA . GLY A 1 94 ? 23.941 3.783 -29.025 1.00 92.38 94 GLY A CA 1
ATOM 664 C C . GLY A 1 94 ? 24.857 4.846 -29.638 1.00 92.38 94 GLY A C 1
ATOM 665 O O . GLY A 1 94 ? 24.891 4.993 -30.857 1.00 92.38 94 GLY A O 1
ATOM 666 N N . ALA A 1 95 ? 25.652 5.544 -28.821 1.00 92.81 95 ALA A N 1
ATOM 667 C CA . ALA A 1 95 ? 26.604 6.544 -29.306 1.00 92.81 95 ALA A CA 1
ATOM 668 C C . ALA A 1 95 ? 27.680 5.932 -30.223 1.00 92.81 95 ALA A C 1
ATOM 670 O O . ALA A 1 95 ? 27.989 6.502 -31.269 1.00 92.81 95 ALA A O 1
ATOM 671 N N . VAL A 1 96 ? 28.207 4.753 -29.872 1.00 94.88 96 VAL A N 1
ATOM 672 C CA . VAL A 1 96 ? 29.171 4.015 -30.705 1.00 94.88 96 VAL A CA 1
ATOM 673 C C . VAL A 1 96 ? 28.539 3.602 -32.034 1.00 94.88 96 VAL A C 1
ATOM 675 O O . VAL A 1 96 ? 29.137 3.826 -33.082 1.00 94.88 96 VAL A O 1
ATOM 678 N N . MET A 1 97 ? 27.315 3.067 -32.017 1.00 94.38 97 MET A N 1
ATOM 679 C CA . MET A 1 97 ? 26.595 2.701 -33.241 1.00 94.38 97 MET A CA 1
ATOM 680 C C . MET A 1 97 ? 26.388 3.900 -34.172 1.00 94.38 97 MET A C 1
ATOM 682 O O . MET A 1 97 ? 26.652 3.795 -35.368 1.00 94.38 97 MET A O 1
ATOM 686 N N . ILE A 1 98 ? 25.975 5.052 -33.636 1.00 95.75 98 ILE A N 1
ATOM 687 C CA . ILE A 1 98 ? 25.794 6.279 -34.425 1.00 95.75 98 ILE A CA 1
ATOM 688 C C . ILE A 1 98 ? 27.125 6.736 -35.036 1.00 95.75 98 ILE A C 1
ATOM 690 O O . ILE A 1 98 ? 27.172 7.066 -36.220 1.00 95.75 98 ILE A O 1
ATOM 694 N N . ALA A 1 99 ? 28.212 6.717 -34.259 1.00 93.94 99 ALA A N 1
ATOM 695 C CA . ALA A 1 99 ? 29.535 7.101 -34.744 1.00 93.94 99 ALA A CA 1
ATOM 696 C C . ALA A 1 99 ? 30.036 6.178 -35.868 1.00 93.94 99 ALA A C 1
ATOM 698 O O . ALA A 1 99 ? 30.587 6.664 -36.854 1.00 93.94 99 ALA A O 1
ATOM 699 N N . LEU A 1 100 ? 29.804 4.864 -35.758 1.00 95.62 100 LEU A N 1
ATOM 700 C CA . LEU A 1 100 ? 30.167 3.894 -36.796 1.00 95.62 100 LEU A CA 1
ATOM 701 C C . LEU A 1 100 ? 29.383 4.118 -38.094 1.00 95.62 100 LEU A C 1
ATOM 703 O O . LEU A 1 100 ? 29.972 4.088 -39.171 1.00 95.62 100 LEU A O 1
ATOM 707 N N . VAL A 1 101 ? 28.077 4.387 -37.999 1.00 95.25 101 VAL A N 1
ATOM 708 C CA . VAL A 1 101 ? 27.246 4.708 -39.171 1.00 95.25 101 VAL A CA 1
ATOM 709 C C . VAL A 1 101 ? 27.722 6.000 -39.832 1.00 95.25 101 VAL A C 1
ATOM 711 O O . VAL A 1 101 ? 27.905 6.031 -41.045 1.00 95.25 101 VAL A O 1
ATOM 714 N N . ALA A 1 102 ? 27.981 7.049 -39.050 1.00 94.38 102 ALA A N 1
ATOM 715 C CA . ALA A 1 102 ? 28.488 8.312 -39.577 1.00 94.38 102 ALA A CA 1
ATOM 716 C C . ALA A 1 102 ? 29.859 8.146 -40.256 1.00 94.38 102 ALA A C 1
ATOM 718 O O . ALA A 1 102 ? 30.074 8.6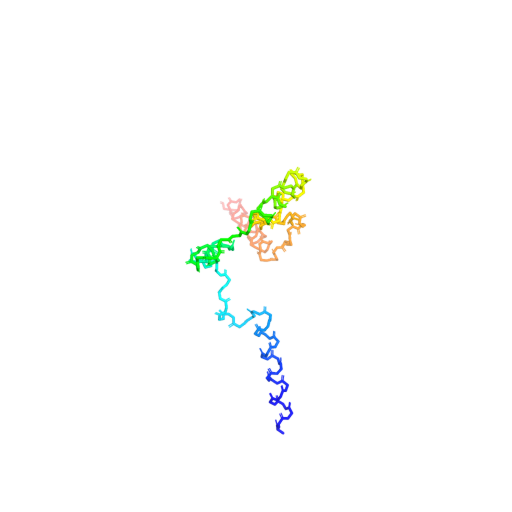96 -41.330 1.00 94.38 102 ALA A O 1
ATOM 719 N N . ALA A 1 103 ? 30.764 7.355 -39.672 1.00 94.25 103 ALA A N 1
ATOM 720 C CA . ALA A 1 103 ? 32.063 7.062 -40.272 1.00 94.25 103 ALA A CA 1
ATOM 721 C C . ALA A 1 103 ? 31.924 6.281 -41.588 1.00 94.25 103 ALA A C 1
ATOM 723 O O . ALA A 1 103 ? 32.579 6.624 -42.568 1.00 94.25 103 ALA A O 1
ATOM 724 N N . ALA A 1 104 ? 31.041 5.279 -41.643 1.00 91.00 104 ALA A N 1
ATOM 725 C CA . ALA A 1 104 ? 30.775 4.526 -42.867 1.00 91.00 104 ALA A CA 1
ATOM 726 C C . ALA A 1 104 ? 30.220 5.421 -43.989 1.00 91.00 104 ALA A C 1
ATOM 728 O O . ALA A 1 104 ? 30.642 5.290 -45.133 1.00 91.00 104 ALA A O 1
ATOM 729 N N . LEU A 1 105 ? 29.337 6.368 -43.651 1.00 92.94 105 LEU A N 1
ATOM 730 C CA . LEU A 1 105 ? 28.783 7.346 -44.596 1.00 92.94 105 LEU A CA 1
ATOM 731 C C . LEU A 1 105 ? 29.795 8.397 -45.075 1.00 92.94 105 LEU A C 1
ATOM 733 O O . LEU A 1 105 ? 29.542 9.046 -46.079 1.00 92.94 105 LEU A O 1
ATOM 737 N N . MET A 1 106 ? 30.897 8.607 -44.351 1.00 89.62 106 MET A N 1
ATOM 738 C CA . MET A 1 106 ? 31.961 9.542 -44.747 1.00 89.62 106 MET A CA 1
ATOM 739 C C . MET A 1 106 ? 33.057 8.874 -45.585 1.00 89.62 106 MET A C 1
ATOM 741 O O . MET A 1 106 ? 33.840 9.566 -46.228 1.00 89.62 106 MET A O 1
ATOM 745 N N . ILE A 1 107 ? 33.153 7.542 -45.526 1.00 88.12 107 ILE A N 1
ATOM 746 C CA . ILE A 1 107 ? 34.143 6.747 -46.266 1.00 88.12 107 ILE A CA 1
ATOM 747 C C . ILE A 1 107 ? 33.571 6.243 -47.603 1.00 88.12 107 ILE A C 1
ATOM 749 O O . ILE A 1 107 ? 34.345 6.022 -48.535 1.00 88.12 107 ILE A O 1
ATOM 753 N N . GLY A 1 108 ? 32.251 6.042 -47.689 1.00 67.31 108 GLY A N 1
ATOM 754 C CA . GLY A 1 108 ? 31.539 5.733 -48.936 1.00 67.31 108 GLY A CA 1
ATOM 755 C C . GLY A 1 108 ? 31.198 6.982 -49.732 1.00 67.31 108 GLY A C 1
ATOM 756 O O . GLY A 1 108 ? 31.319 6.913 -50.974 1.00 67.31 108 GLY A O 1
#

Secondary structure (DSSP, 8-state):
-HHHHHHHHHHHHHHHHTTTTS-S-----TT---TTHHHHHTT-PPPHHHHHHHHHHHHHSTTTGGGTSS--------------HHHHHHHHHHHHHHHHHHHHHHH-

Foldseek 3Di:
DVVVVVVVVVVVVVCVVVVVPVPDDPDDDPPPDPVCVVCVVVVNDDDPVVVVVVVVVCVVCVPPCVCPRPPPPPPPPPPPPPPPPVNVVVVVVVVVVVVVVVVVVVVD

Radius of gyration: 28.0 Å; chains: 1; bounding box: 57×56×74 Å

Sequence (108 aa):
MAERYAANSDLLRQDINRGSTGDKVNFTDPAAAPLGADDEAAGTPPSAEAVRLARQLENTTSGEAMGLARGGSVKNSIGPSGRSRVGLGLLIAGAVMIALVAAALMIG

pLDDT: mean 71.35, std 15.47, range [42.12, 95.75]